Protein AF-A0A250G1X4-F1 (afdb_monomer_lite)

Foldseek 3Di:
DPPPADFDAADPPWDCPLCPDPVNVDIDTDHPQNNLQVVLVVLAPDDQCNDPPHSRGHWPLLVLLPDQDPDPVVNQVVNQVGSQVNCVVPVVQKDWPDKDKDKDWDWDQPPVPRDTDIWIKIWIKTWIAGPVPRDIDIHIDIDIGDPNDDD

pLDDT: mean 86.54, std 14.65, range [35.09, 98.56]

Secondary structure (DSSP, 8-state):
--------EEPSS---TGGGSTTT-S--EE-HHHHHHHHHHHHHHSBTT-SSS-TT-SBSGGGGGTS--S-HHHHHHHHHHHHHHHHHHH-TTEEEEEEEEEEEEEEEE-TTT--EEEEEEEEEEEEEEETTTTEEEEEEEEEEEP-----

Radius of gyration: 18.8 Å; chains: 1; bounding box: 50×42×58 Å

InterPro domains:
  IPR007048 IraD/Gp25-like [PF04965] (33-133)

Structure (mmCIF, N/CA/C/O backbone):
data_AF-A0A250G1X4-F1
#
_entry.id   AF-A0A250G1X4-F1
#
loop_
_atom_site.group_PDB
_atom_site.id
_atom_site.type_symbol
_atom_site.label_atom_id
_atom_site.label_alt_id
_atom_site.label_comp_id
_atom_site.label_asym_id
_atom_site.label_entity_id
_atom_site.label_seq_id
_atom_site.pdbx_PDB_ins_code
_atom_site.Cartn_x
_atom_site.Cartn_y
_atom_site.Cartn_z
_atom_site.occupancy
_atom_site.B_iso_or_equiv
_atom_site.auth_seq_id
_atom_site.auth_comp_id
_atom_site.auth_asym_id
_atom_site.auth_atom_id
_atom_site.pdbx_PDB_model_num
ATOM 1 N N . MET A 1 1 ? 0.184 24.335 12.706 1.00 35.09 1 MET A N 1
ATOM 2 C CA . MET A 1 1 ? -0.653 23.851 13.825 1.00 35.09 1 MET A CA 1
ATOM 3 C C . MET A 1 1 ? -0.838 22.362 13.621 1.00 35.09 1 MET A C 1
ATOM 5 O O . MET A 1 1 ? -1.521 21.983 12.681 1.00 35.09 1 MET A O 1
ATOM 9 N N . PHE A 1 2 ? -0.160 21.528 14.407 1.00 40.94 2 PHE A N 1
ATOM 10 C CA . PHE A 1 2 ? -0.37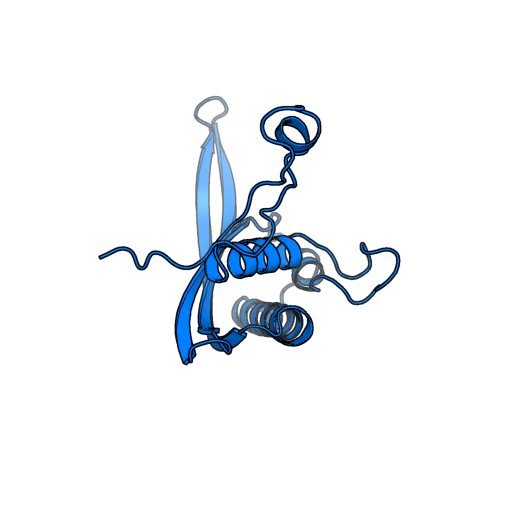3 20.084 14.351 1.00 40.94 2 PHE A CA 1
ATOM 11 C C . PHE A 1 2 ? -1.756 19.808 14.938 1.00 40.94 2 PHE A C 1
ATOM 13 O O . PHE A 1 2 ? -1.995 20.094 16.111 1.00 40.94 2 PHE A O 1
ATOM 20 N N . ASN A 1 3 ? -2.691 19.356 14.102 1.00 48.56 3 ASN A N 1
ATOM 21 C CA . ASN A 1 3 ? -3.973 18.862 14.584 1.00 48.56 3 ASN A CA 1
ATOM 22 C C . ASN A 1 3 ? -3.679 17.730 15.568 1.00 48.56 3 ASN A C 1
ATOM 24 O O . ASN A 1 3 ? -3.001 16.768 15.217 1.00 48.56 3 ASN A O 1
ATOM 28 N N . ASN A 1 4 ? -4.166 17.867 16.799 1.00 54.25 4 ASN A N 1
ATOM 29 C CA . ASN A 1 4 ? -4.105 16.812 17.801 1.00 54.25 4 ASN A CA 1
ATOM 30 C C . ASN A 1 4 ? -5.142 15.745 17.419 1.00 54.25 4 ASN A C 1
ATOM 32 O O . ASN A 1 4 ? -6.252 15.709 17.949 1.00 54.25 4 ASN A O 1
ATOM 36 N N . GLU A 1 5 ? -4.834 14.972 16.381 1.00 68.19 5 GLU A N 1
ATOM 37 C CA . GLU A 1 5 ? -5.695 13.908 15.885 1.00 68.19 5 GLU A CA 1
ATOM 38 C C . GLU A 1 5 ? -5.666 12.746 16.885 1.00 68.19 5 GLU A C 1
ATOM 40 O O . GLU A 1 5 ? -4.606 12.33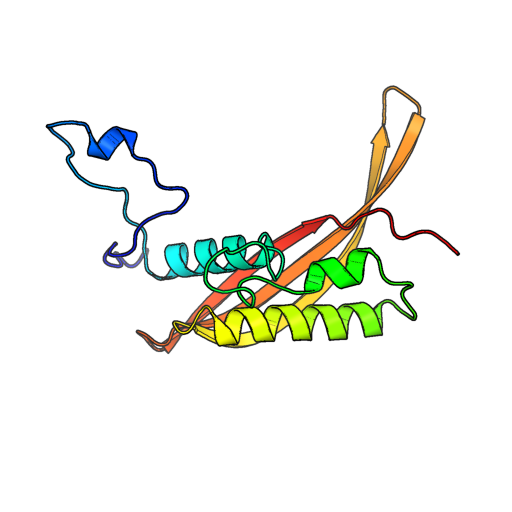7 17.364 1.00 68.19 5 GLU A O 1
ATOM 45 N N . ALA A 1 6 ? -6.842 12.244 17.265 1.00 79.69 6 ALA A N 1
ATOM 46 C CA . ALA A 1 6 ? -6.938 11.204 18.281 1.00 79.69 6 ALA A CA 1
ATOM 47 C C . ALA A 1 6 ? -6.273 9.909 17.785 1.00 79.69 6 ALA A C 1
ATOM 49 O O . ALA A 1 6 ? -6.749 9.280 16.839 1.00 79.69 6 ALA A O 1
ATOM 50 N N . LYS A 1 7 ? -5.201 9.485 18.461 1.00 87.88 7 LYS A N 1
ATOM 51 C CA . LYS A 1 7 ? -4.469 8.251 18.156 1.00 87.88 7 LYS A CA 1
ATOM 52 C C . LYS A 1 7 ? -5.276 7.027 18.595 1.00 87.88 7 LYS A C 1
ATOM 54 O O . LYS A 1 7 ? -5.316 6.692 19.777 1.00 87.88 7 LYS A O 1
ATOM 59 N N . LYS A 1 8 ? -5.964 6.384 17.649 1.00 90.69 8 LYS A N 1
ATOM 60 C CA . LYS A 1 8 ? -6.840 5.220 17.903 1.00 90.69 8 LYS A CA 1
ATOM 61 C C . LYS A 1 8 ? -6.317 3.924 17.279 1.00 90.69 8 LYS A C 1
ATOM 63 O O . LYS A 1 8 ? -6.616 2.839 17.791 1.00 90.69 8 LYS A O 1
ATOM 68 N N . ASN A 1 9 ? -5.524 4.031 16.217 1.00 94.06 9 ASN A N 1
ATOM 69 C CA . ASN A 1 9 ? -5.016 2.893 15.457 1.00 94.06 9 ASN A CA 1
ATOM 70 C C . ASN A 1 9 ? -3.759 2.321 16.103 1.00 94.06 9 ASN A C 1
ATOM 72 O O . ASN A 1 9 ? -3.058 3.035 16.813 1.00 94.06 9 ASN A O 1
ATOM 76 N N . TYR A 1 10 ? -3.497 1.033 15.899 1.00 93.88 10 TYR A N 1
ATOM 77 C CA . TYR A 1 10 ? -2.261 0.417 16.375 1.00 93.88 10 TYR A CA 1
ATOM 78 C C . TYR A 1 10 ? -1.116 0.725 15.421 1.00 93.88 10 TYR A C 1
ATOM 80 O O . TYR A 1 10 ? -1.286 0.648 14.206 1.00 93.88 10 TYR A O 1
ATOM 88 N N . GLN A 1 11 ? 0.033 1.051 15.997 1.00 93.75 11 GLN A N 1
ATOM 89 C CA . GLN A 1 11 ? 1.266 1.248 15.254 1.00 93.75 11 GLN A CA 1
ATOM 90 C C . GLN A 1 11 ? 1.899 -0.102 14.903 1.00 93.75 11 GLN A C 1
ATOM 92 O O . GLN A 1 11 ? 1.958 -0.990 15.757 1.00 93.75 11 GLN A O 1
ATOM 97 N N . ILE A 1 12 ? 2.390 -0.249 13.670 1.00 93.69 12 ILE A N 1
ATOM 98 C CA . ILE A 1 12 ? 3.188 -1.407 13.254 1.00 93.69 12 ILE A CA 1
ATOM 99 C C . ILE A 1 12 ? 4.651 -1.013 12.959 1.00 93.69 12 ILE A C 1
ATOM 101 O O . ILE A 1 12 ? 4.897 0.118 12.535 1.00 93.69 12 ILE A O 1
ATOM 105 N N . PRO A 1 13 ? 5.625 -1.919 13.191 1.00 91.00 13 PRO A N 1
ATOM 106 C CA . PRO A 1 13 ? 5.464 -3.227 13.835 1.00 91.00 13 PRO A CA 1
ATOM 107 C C . PRO A 1 13 ? 5.049 -3.095 15.308 1.00 91.00 13 PRO A C 1
ATOM 109 O O . PRO A 1 13 ? 5.429 -2.148 15.993 1.00 91.00 13 PRO A O 1
ATOM 112 N N . LEU A 1 14 ? 4.247 -4.046 15.797 1.00 91.12 14 LEU A N 1
ATOM 113 C CA . LEU A 1 14 ? 3.740 -4.009 17.169 1.00 91.12 14 LEU A CA 1
ATOM 114 C C . LEU A 1 14 ? 4.895 -4.129 18.171 1.00 91.12 14 LEU A C 1
ATOM 116 O O . LEU A 1 14 ? 5.574 -5.156 18.241 1.00 91.12 14 LEU A O 1
ATOM 120 N N . ASN A 1 15 ? 5.082 -3.098 18.993 1.00 89.25 15 ASN A N 1
ATOM 121 C CA . ASN A 1 15 ? 5.984 -3.154 20.134 1.00 89.25 15 ASN A CA 1
ATOM 122 C C . ASN A 1 15 ? 5.242 -3.718 21.352 1.00 89.25 15 ASN A C 1
ATOM 124 O O . ASN A 1 15 ? 4.475 -3.021 22.013 1.00 89.25 15 ASN A O 1
ATOM 128 N N . PHE A 1 16 ? 5.482 -4.991 21.662 1.00 89.56 16 PHE A N 1
ATOM 129 C CA . PHE A 1 16 ? 4.848 -5.650 22.807 1.00 89.56 16 PHE A CA 1
ATOM 130 C C . PHE A 1 16 ? 5.547 -5.385 24.147 1.00 89.56 16 PHE A C 1
ATOM 132 O O . PHE A 1 16 ? 5.004 -5.768 25.178 1.00 89.56 16 PHE A O 1
ATOM 139 N N . LYS A 1 17 ? 6.729 -4.745 24.179 1.00 86.62 17 LYS A N 1
ATOM 140 C CA . LYS A 1 17 ? 7.445 -4.517 25.450 1.00 86.62 17 LYS A CA 1
ATOM 141 C C . LYS A 1 17 ? 6.620 -3.679 26.448 1.00 86.62 17 LYS A C 1
ATOM 143 O O . LYS A 1 17 ? 6.471 -4.151 27.571 1.00 86.62 17 LYS A O 1
ATOM 148 N N . PRO A 1 18 ? 6.028 -2.529 26.057 1.00 85.00 18 PRO A N 1
ATOM 149 C CA . PRO A 1 18 ? 5.146 -1.733 26.923 1.00 85.00 18 PRO A CA 1
ATOM 150 C C . PRO A 1 18 ? 3.903 -2.485 27.399 1.00 85.00 18 PRO A C 1
ATOM 152 O O . PRO A 1 18 ? 3.413 -2.280 28.504 1.00 85.00 18 PRO A O 1
ATOM 155 N N . PHE A 1 19 ? 3.381 -3.378 26.556 1.00 84.50 19 PHE A N 1
ATOM 156 C CA . PHE A 1 19 ? 2.130 -4.082 26.822 1.00 84.50 19 PHE A CA 1
ATOM 157 C C . PHE A 1 19 ? 2.227 -5.031 28.023 1.00 84.50 19 PHE A C 1
ATOM 159 O O . PHE A 1 19 ? 1.245 -5.217 28.736 1.00 84.50 19 PHE A O 1
ATOM 166 N N . PHE A 1 20 ? 3.405 -5.614 28.255 1.00 85.69 20 PHE A N 1
ATOM 167 C CA . PHE A 1 20 ? 3.658 -6.488 29.401 1.00 85.69 20 PHE A CA 1
ATOM 168 C C . PHE A 1 20 ? 4.147 -5.736 30.651 1.00 85.69 20 PHE A C 1
ATOM 170 O O . PHE A 1 20 ? 4.390 -6.378 31.672 1.00 85.69 20 PHE A O 1
ATOM 177 N N . ASP A 1 21 ? 4.292 -4.406 30.598 1.00 84.62 21 ASP A N 1
ATOM 178 C CA . ASP A 1 21 ? 4.585 -3.585 31.775 1.00 84.62 21 ASP A CA 1
ATOM 179 C C . ASP A 1 21 ? 3.282 -3.272 32.529 1.00 84.62 21 ASP A C 1
ATOM 181 O O . ASP A 1 21 ? 2.329 -2.728 31.964 1.00 84.62 21 ASP A O 1
ATOM 185 N N . GLU A 1 22 ? 3.247 -3.589 33.825 1.00 73.12 22 GLU A N 1
ATOM 186 C CA . GLU A 1 22 ? 2.099 -3.356 34.711 1.00 73.12 22 GLU A CA 1
ATOM 187 C C . GLU A 1 22 ? 1.693 -1.873 34.813 1.00 73.12 22 GLU A C 1
ATOM 189 O O . GLU A 1 22 ? 0.570 -1.574 35.223 1.00 73.12 22 GLU A O 1
ATOM 194 N N . LYS A 1 23 ? 2.584 -0.934 34.457 1.00 70.44 23 LYS A N 1
ATOM 195 C CA . LYS A 1 23 ? 2.333 0.514 34.537 1.00 70.44 23 LYS A CA 1
ATOM 196 C C . LYS A 1 23 ? 1.797 1.130 33.247 1.00 70.44 23 LYS A C 1
ATOM 198 O O . LYS A 1 23 ? 1.007 2.067 33.331 1.00 70.44 23 LYS A O 1
ATOM 203 N N . GLU A 1 24 ? 2.235 0.654 32.080 1.00 71.62 24 GLU A N 1
ATOM 204 C CA . GLU A 1 24 ? 1.829 1.207 30.775 1.00 71.62 24 GLU A CA 1
ATOM 205 C C . GLU A 1 24 ? 0.661 0.434 30.155 1.00 71.62 24 GLU A C 1
ATOM 207 O O . GLU A 1 24 ? -0.249 1.057 29.598 1.00 71.62 24 GLU A O 1
ATOM 212 N N . GLY A 1 25 ? 0.665 -0.902 30.268 1.00 72.31 25 GLY A N 1
ATOM 213 C CA . GLY A 1 25 ? -0.456 -1.800 29.966 1.00 72.31 25 GLY A CA 1
ATOM 214 C C . GLY A 1 25 ? -1.145 -1.612 28.608 1.00 72.31 25 GLY A C 1
ATOM 215 O O . GLY A 1 25 ? -2.298 -2.015 28.446 1.00 72.31 25 GLY A O 1
ATOM 216 N N . SER A 1 26 ? -0.505 -0.961 27.633 1.00 82.62 26 SER A N 1
ATOM 217 C CA . SER A 1 26 ? -1.138 -0.580 26.370 1.00 82.62 26 SER A CA 1
ATOM 218 C C . SER A 1 26 ? -0.164 -0.640 25.199 1.00 82.62 26 SER A C 1
ATOM 220 O O . SER A 1 26 ? 1.039 -0.444 25.343 1.00 82.62 26 SER A O 1
ATOM 222 N N . LEU A 1 27 ? -0.699 -0.969 24.022 1.00 89.56 27 LEU A N 1
ATOM 223 C CA . LEU A 1 27 ? 0.059 -0.953 22.774 1.00 89.56 27 LEU A CA 1
ATOM 224 C C . LEU A 1 27 ? 0.155 0.473 22.238 1.00 89.56 27 LEU A C 1
ATOM 226 O O . LEU A 1 27 ? -0.807 1.242 22.332 1.00 89.56 27 LEU A O 1
ATOM 230 N N . GLU A 1 28 ? 1.284 0.773 21.602 1.00 91.00 28 GLU A N 1
ATOM 231 C CA . GLU A 1 28 ? 1.512 2.047 20.930 1.00 91.00 28 GLU A CA 1
ATOM 232 C C . GLU A 1 28 ? 0.409 2.341 19.903 1.00 91.00 28 GLU A C 1
ATOM 234 O O . GLU A 1 28 ? -0.034 1.478 19.130 1.00 91.00 28 GLU A O 1
ATOM 239 N N . LYS A 1 29 ? -0.055 3.591 19.930 1.00 92.69 29 LYS A N 1
ATOM 240 C CA . LYS A 1 29 ? -1.114 4.093 19.062 1.00 92.69 29 LYS A CA 1
ATOM 241 C C . LYS A 1 29 ? -0.576 5.143 18.106 1.00 92.69 29 LYS A C 1
ATOM 243 O O . LYS A 1 29 ? 0.218 5.998 18.496 1.00 92.69 29 LYS A O 1
ATOM 248 N N . CYS A 1 30 ? -1.103 5.138 16.892 1.00 94.62 30 CYS A N 1
ATOM 249 C CA . CYS A 1 30 ? -0.824 6.126 15.863 1.00 94.62 30 CYS A CA 1
ATOM 250 C C . CYS A 1 30 ? -2.119 6.787 15.362 1.00 94.62 30 CYS A C 1
ATOM 252 O O . CYS A 1 30 ? -3.248 6.367 15.665 1.00 94.62 30 CYS A O 1
ATOM 254 N N . SER A 1 31 ? -1.945 7.898 14.656 1.00 95.75 31 SER A N 1
ATOM 255 C CA . SER A 1 31 ? -3.011 8.582 13.928 1.00 95.75 31 SER A CA 1
ATOM 256 C C . SER A 1 31 ? -3.579 7.693 12.816 1.00 95.75 31 SER A C 1
ATOM 258 O O . SER A 1 31 ? -3.059 6.622 12.501 1.00 95.75 31 SER A O 1
ATOM 260 N N . GLU A 1 32 ? -4.702 8.103 12.232 1.00 96.25 32 GLU A N 1
ATOM 261 C CA . GLU A 1 32 ? -5.260 7.404 11.071 1.00 96.25 32 GLU A CA 1
ATOM 262 C C . GLU A 1 32 ? -4.312 7.455 9.878 1.00 96.25 32 GLU A C 1
ATOM 264 O O . GLU A 1 32 ? -4.069 6.421 9.264 1.00 96.25 32 GLU A O 1
ATOM 269 N N . ILE A 1 33 ? -3.710 8.618 9.624 1.00 96.62 33 ILE A N 1
ATOM 270 C CA . ILE A 1 33 ? -2.797 8.791 8.499 1.00 96.62 33 ILE A CA 1
ATOM 271 C C . ILE A 1 33 ? -1.533 7.932 8.632 1.00 96.62 33 ILE A C 1
ATOM 273 O O . ILE A 1 33 ? -1.157 7.267 7.674 1.00 96.62 33 ILE A O 1
ATOM 277 N N . GLU A 1 34 ? -0.932 7.866 9.824 1.00 97.00 34 GLU A N 1
ATOM 278 C CA . GLU A 1 34 ? 0.226 7.000 10.095 1.00 97.00 34 GLU A CA 1
ATOM 279 C C . GLU A 1 34 ? -0.139 5.515 9.949 1.00 97.00 34 GLU A C 1
ATOM 281 O O . GLU A 1 34 ? 0.648 4.725 9.442 1.00 97.00 34 GLU A O 1
ATOM 286 N N . SER A 1 35 ? -1.343 5.119 10.371 1.00 97.69 35 SER A N 1
ATOM 287 C CA . SER A 1 35 ? -1.806 3.735 10.229 1.00 97.69 35 SER A CA 1
ATOM 288 C C . SER A 1 35 ? -2.081 3.339 8.779 1.00 97.69 35 SER A C 1
ATOM 290 O O . SER A 1 35 ? -1.897 2.175 8.430 1.00 97.69 35 SER A O 1
ATOM 292 N N . VAL A 1 36 ? -2.562 4.271 7.953 1.00 98.12 36 VAL A N 1
ATOM 293 C CA . VAL A 1 36 ? -2.723 4.061 6.508 1.00 98.12 36 VAL A CA 1
ATOM 294 C C . VAL A 1 36 ? -1.355 3.954 5.842 1.00 98.12 36 VAL A C 1
ATOM 296 O O . VAL A 1 36 ? -1.123 3.001 5.109 1.00 98.12 36 VAL A O 1
ATOM 299 N N . ASP A 1 37 ? -0.438 4.875 6.151 1.00 98.12 37 ASP A N 1
ATOM 300 C CA . ASP A 1 37 ? 0.924 4.885 5.606 1.00 98.12 37 ASP A CA 1
ATOM 301 C C . ASP A 1 37 ? 1.652 3.557 5.864 1.00 98.12 37 ASP A C 1
ATOM 303 O O . ASP A 1 37 ? 2.153 2.912 4.946 1.00 98.12 37 ASP A O 1
ATOM 307 N N . GLN A 1 38 ? 1.600 3.083 7.110 1.00 97.75 38 GLN A N 1
ATOM 308 C CA . GLN A 1 38 ? 2.180 1.803 7.508 1.00 97.75 38 GLN A CA 1
ATOM 309 C C . GLN A 1 38 ? 1.524 0.598 6.819 1.00 97.75 38 GLN A C 1
ATOM 311 O O . GLN A 1 38 ? 2.193 -0.391 6.528 1.00 97.75 38 GLN A O 1
ATOM 316 N N . HIS A 1 39 ? 0.212 0.641 6.579 1.00 97.94 39 HIS A N 1
ATOM 317 C CA . HIS A 1 39 ? -0.479 -0.457 5.909 1.00 97.94 39 HIS A CA 1
ATOM 318 C C . HIS A 1 39 ? -0.169 -0.503 4.408 1.00 97.94 39 HIS A C 1
ATOM 320 O O . HIS A 1 39 ? 0.006 -1.592 3.867 1.00 97.94 39 HIS A O 1
ATOM 326 N N . ILE A 1 40 ? -0.037 0.651 3.745 1.00 98.12 40 ILE A N 1
ATOM 327 C CA . ILE A 1 40 ? 0.422 0.709 2.353 1.00 98.12 40 ILE A CA 1
ATOM 328 C C . ILE A 1 40 ? 1.860 0.183 2.246 1.00 98.12 40 ILE A C 1
ATOM 330 O O . ILE A 1 40 ? 2.128 -0.621 1.356 1.00 98.12 40 ILE A O 1
ATOM 334 N N . ASP A 1 41 ? 2.754 0.558 3.167 1.00 96.75 41 ASP A N 1
ATOM 335 C CA . ASP A 1 41 ? 4.119 0.012 3.223 1.00 96.75 41 ASP A CA 1
ATOM 336 C C . ASP A 1 41 ? 4.103 -1.520 3.364 1.00 96.75 41 ASP A C 1
ATOM 338 O O . ASP A 1 41 ? 4.716 -2.232 2.568 1.00 96.75 41 ASP A O 1
ATOM 342 N N . LEU A 1 42 ? 3.297 -2.043 4.300 1.00 96.88 42 LEU A N 1
ATOM 343 C CA . LEU A 1 42 ? 3.105 -3.483 4.477 1.00 96.88 42 LEU A CA 1
ATOM 344 C C . LEU A 1 42 ? 2.583 -4.162 3.201 1.00 96.88 42 LEU A C 1
ATOM 346 O O . LEU A 1 42 ? 3.058 -5.239 2.848 1.00 96.88 42 LEU A O 1
ATOM 350 N N . LEU A 1 43 ? 1.608 -3.560 2.514 1.00 96.81 43 LEU A N 1
ATOM 351 C CA . LEU A 1 43 ? 1.082 -4.080 1.250 1.00 96.81 43 LEU A CA 1
ATOM 352 C C . LEU A 1 43 ? 2.164 -4.141 0.177 1.00 96.81 43 LEU A C 1
ATOM 354 O O . LEU A 1 43 ? 2.266 -5.160 -0.498 1.00 96.81 43 LEU A O 1
ATOM 358 N N . ILE A 1 44 ? 2.971 -3.085 0.038 1.00 95.62 44 ILE A N 1
ATOM 359 C CA . ILE A 1 44 ? 4.053 -3.003 -0.948 1.00 95.62 44 ILE A CA 1
ATOM 360 C C . ILE A 1 44 ? 5.067 -4.134 -0.742 1.00 95.62 44 ILE A C 1
ATOM 362 O O . ILE A 1 44 ? 5.459 -4.785 -1.711 1.00 95.62 44 ILE A O 1
ATOM 366 N N . ILE A 1 45 ? 5.468 -4.396 0.505 1.00 93.44 45 ILE A N 1
ATOM 367 C CA . ILE A 1 45 ? 6.478 -5.419 0.822 1.00 93.44 45 ILE A CA 1
ATOM 368 C C . ILE A 1 45 ? 5.926 -6.849 0.880 1.00 93.44 45 ILE A C 1
ATOM 370 O O . ILE A 1 45 ? 6.710 -7.778 1.045 1.00 93.44 45 ILE A O 1
ATOM 374 N N . THR A 1 46 ? 4.607 -7.036 0.770 1.00 94.81 46 THR A N 1
ATOM 375 C CA . THR A 1 46 ? 3.981 -8.364 0.817 1.00 94.81 46 THR A CA 1
ATOM 376 C C . THR A 1 46 ? 3.730 -8.883 -0.595 1.00 94.81 46 THR A C 1
ATOM 378 O O . THR A 1 46 ? 2.988 -8.278 -1.375 1.00 94.81 46 THR A O 1
ATOM 381 N N . TYR A 1 47 ? 4.298 -10.040 -0.921 1.00 92.94 47 TYR A N 1
ATOM 382 C CA . TYR A 1 47 ? 4.043 -10.717 -2.189 1.00 92.94 47 TYR A CA 1
ATOM 383 C C . TYR A 1 47 ? 2.678 -11.420 -2.180 1.00 92.94 47 TYR A C 1
ATOM 385 O O . TYR A 1 47 ? 2.281 -12.057 -1.197 1.00 92.94 47 TYR A O 1
ATOM 393 N N . GLN A 1 48 ? 1.948 -11.326 -3.296 1.00 92.38 48 GLN A N 1
ATOM 394 C CA . GLN A 1 48 ? 0.648 -11.979 -3.434 1.00 92.38 48 GLN A CA 1
ATOM 395 C C . GLN A 1 48 ? 0.774 -13.501 -3.247 1.00 92.38 48 GLN A C 1
ATOM 397 O O . GLN A 1 48 ? 1.400 -14.200 -4.037 1.00 92.38 48 GLN A O 1
ATOM 402 N N . GLY A 1 49 ? 0.150 -14.030 -2.192 1.00 92.12 49 GLY A N 1
ATOM 403 C CA . GLY A 1 49 ? 0.193 -15.453 -1.834 1.00 92.12 49 GLY A CA 1
ATOM 404 C C . GLY A 1 49 ? 0.982 -15.769 -0.559 1.00 92.12 49 GLY A C 1
ATOM 405 O O . GLY A 1 49 ? 0.833 -16.877 -0.022 1.00 92.12 49 GLY A O 1
ATOM 406 N N . GLU A 1 50 ? 1.745 -14.808 -0.025 1.00 93.88 50 GLU A N 1
ATOM 407 C CA . GLU A 1 50 ? 2.464 -14.942 1.253 1.00 93.88 50 GLU A CA 1
ATOM 408 C C . GLU A 1 50 ? 1.509 -15.074 2.435 1.00 93.88 50 GLU A C 1
ATOM 410 O O . GLU A 1 50 ? 1.702 -15.905 3.328 1.00 93.88 50 GLU A O 1
ATOM 415 N N . HIS A 1 51 ? 0.430 -14.297 2.426 1.00 94.88 51 HIS A N 1
ATOM 416 C CA . HIS A 1 51 ? -0.548 -14.343 3.494 1.00 94.88 51 HIS A CA 1
ATOM 417 C C . HIS A 1 51 ? -1.279 -15.702 3.485 1.00 94.88 51 HIS A C 1
ATOM 419 O O . HIS A 1 51 ? -1.774 -16.197 2.470 1.00 94.88 51 HIS A O 1
ATOM 425 N N . ILE A 1 52 ? -1.314 -16.374 4.642 1.00 95.56 52 ILE A N 1
ATOM 426 C CA . ILE A 1 52 ? -1.774 -17.771 4.735 1.00 95.56 52 ILE A CA 1
ATOM 427 C C . ILE A 1 52 ? -3.284 -17.887 4.490 1.00 95.56 52 ILE A C 1
ATOM 429 O O . ILE A 1 52 ? -3.706 -18.798 3.781 1.00 95.56 52 ILE A O 1
ATOM 433 N N . PHE A 1 53 ? -4.079 -16.968 5.050 1.00 96.56 53 PHE A N 1
ATOM 434 C CA . PHE A 1 53 ? -5.545 -17.024 4.965 1.00 96.56 53 PHE A CA 1
ATOM 435 C C . PHE A 1 53 ? -6.131 -16.334 3.725 1.00 96.56 53 PHE A C 1
ATOM 437 O O . PHE A 1 53 ? -7.025 -16.895 3.102 1.00 96.56 53 PHE A O 1
ATOM 444 N N . ASP A 1 54 ? -5.631 -15.155 3.346 1.00 96.69 54 ASP A N 1
ATOM 445 C CA . ASP A 1 54 ? -5.961 -14.497 2.081 1.00 96.69 54 ASP A CA 1
ATOM 446 C C . ASP A 1 54 ? -4.790 -14.581 1.097 1.00 96.69 54 ASP A C 1
ATOM 448 O O . ASP A 1 54 ? -3.823 -13.837 1.203 1.00 96.69 54 ASP A O 1
ATOM 452 N N . LYS A 1 55 ? -4.887 -15.472 0.110 1.00 94.94 55 LYS A N 1
ATOM 453 C CA . LYS A 1 55 ? -3.850 -15.633 -0.918 1.00 94.94 55 LYS A CA 1
ATOM 454 C C . LYS A 1 55 ? -3.776 -14.485 -1.922 1.00 94.94 55 LYS A C 1
ATOM 456 O O . LYS A 1 55 ? -2.818 -14.431 -2.681 1.00 94.94 55 LYS A O 1
ATOM 461 N N . ASN A 1 56 ? -4.750 -13.582 -1.925 1.00 94.94 56 ASN A N 1
ATOM 462 C CA . ASN A 1 56 ? -4.735 -12.408 -2.788 1.00 94.94 56 ASN A CA 1
ATOM 463 C C . ASN A 1 56 ? -4.115 -11.183 -2.103 1.00 94.94 56 ASN A C 1
ATOM 465 O O . ASN A 1 56 ? -3.841 -10.203 -2.789 1.00 94.94 56 ASN A O 1
ATOM 469 N N . TYR A 1 57 ? -3.886 -11.230 -0.784 1.00 96.62 57 TYR A N 1
ATOM 470 C CA . TYR A 1 57 ? -3.299 -10.111 -0.052 1.00 96.62 57 TYR A CA 1
ATOM 471 C C . TYR A 1 57 ? -1.844 -9.880 -0.461 1.00 96.62 57 TYR A C 1
ATOM 473 O O . TYR A 1 57 ? -1.077 -10.835 -0.607 1.00 96.62 57 TYR A O 1
ATOM 481 N N . GLY A 1 58 ? -1.481 -8.603 -0.590 1.00 95.44 58 GLY A N 1
ATOM 482 C CA . GLY A 1 58 ? -0.190 -8.144 -1.091 1.00 95.44 58 GLY A CA 1
ATOM 483 C C . GLY A 1 58 ? -0.316 -7.529 -2.480 1.00 95.44 58 GLY A C 1
ATOM 484 O O . GLY A 1 58 ? -1.382 -7.053 -2.876 1.00 95.44 58 GLY A O 1
ATOM 485 N N . THR A 1 59 ? 0.788 -7.526 -3.217 1.00 94.50 59 THR A N 1
ATOM 486 C CA . THR A 1 59 ? 0.865 -6.943 -4.557 1.00 94.50 59 THR A CA 1
ATOM 487 C C . THR A 1 59 ? 1.635 -7.838 -5.526 1.00 94.50 59 THR A C 1
ATOM 489 O O . THR A 1 59 ? 2.565 -8.552 -5.146 1.00 94.50 59 THR A O 1
ATOM 492 N N . ALA A 1 60 ? 1.252 -7.777 -6.802 1.00 91.94 60 ALA A N 1
ATOM 493 C CA . ALA A 1 60 ? 1.891 -8.503 -7.896 1.00 91.94 60 ALA A CA 1
ATOM 494 C C . ALA A 1 60 ? 3.045 -7.720 -8.555 1.00 91.94 60 ALA A C 1
ATOM 496 O O . ALA A 1 60 ? 3.607 -8.187 -9.541 1.00 91.94 60 ALA A O 1
ATOM 497 N N . ILE A 1 61 ? 3.433 -6.542 -8.037 1.00 92.00 61 ILE A N 1
ATOM 498 C CA . ILE A 1 61 ? 4.558 -5.763 -8.606 1.00 92.00 61 ILE A CA 1
ATOM 499 C C . ILE A 1 61 ? 5.870 -6.557 -8.650 1.00 92.00 61 ILE A C 1
ATOM 501 O O . ILE A 1 61 ? 6.706 -6.297 -9.505 1.00 92.00 61 ILE A O 1
ATOM 505 N N . TRP A 1 62 ? 6.040 -7.536 -7.762 1.00 86.81 62 TRP A N 1
ATOM 506 C CA . TRP A 1 62 ? 7.230 -8.381 -7.696 1.00 86.81 62 TRP A CA 1
ATOM 507 C C . TRP A 1 62 ? 7.337 -9.370 -8.865 1.00 86.81 62 TRP A C 1
ATOM 509 O O . TRP A 1 62 ? 8.442 -9.784 -9.197 1.00 86.81 62 TRP A O 1
ATOM 519 N N . GLU A 1 63 ? 6.229 -9.699 -9.540 1.00 86.19 63 GLU A N 1
ATOM 520 C CA . GLU A 1 63 ? 6.267 -10.469 -10.795 1.00 86.19 63 GLU A CA 1
ATOM 521 C C . GLU A 1 63 ? 7.011 -9.694 -11.889 1.00 86.19 63 GLU A C 1
ATOM 523 O O . GLU A 1 63 ? 7.770 -10.260 -12.674 1.00 86.19 63 GLU A O 1
ATOM 528 N N . LEU A 1 64 ? 6.868 -8.364 -11.886 1.00 85.00 64 LEU A N 1
ATOM 529 C CA . LEU A 1 64 ? 7.483 -7.479 -12.873 1.00 85.00 64 LEU A CA 1
ATOM 530 C C . LEU A 1 64 ? 9.008 -7.383 -12.735 1.00 85.00 64 LEU A C 1
ATOM 532 O O . LEU A 1 64 ? 9.663 -6.882 -13.647 1.00 85.00 64 LEU A O 1
ATOM 536 N N . ASP A 1 65 ? 9.576 -7.820 -11.607 1.00 72.06 65 ASP A N 1
ATOM 537 C CA . ASP A 1 65 ? 11.026 -7.822 -11.375 1.00 72.06 65 ASP A CA 1
ATOM 538 C C . ASP A 1 65 ? 11.721 -9.000 -12.092 1.00 72.06 65 ASP A C 1
ATOM 540 O O . ASP A 1 65 ? 12.925 -8.961 -12.346 1.00 72.06 65 ASP A O 1
ATOM 544 N N . PHE A 1 66 ? 10.958 -10.030 -12.483 1.00 65.19 66 PHE A N 1
ATOM 545 C CA . PHE A 1 66 ? 11.465 -11.232 -13.159 1.00 65.19 66 PHE A CA 1
ATOM 546 C C . PHE A 1 66 ? 11.029 -11.353 -14.626 1.00 65.19 66 PHE A C 1
ATOM 548 O O . PHE A 1 66 ? 11.549 -12.203 -15.356 1.00 65.19 66 PHE A O 1
ATOM 555 N N . GLU A 1 67 ? 10.094 -10.520 -15.084 1.00 66.81 67 GLU A N 1
ATOM 556 C CA . GLU A 1 67 ? 9.631 -10.539 -16.470 1.00 66.81 67 GLU A CA 1
ATOM 557 C C . GLU A 1 67 ? 10.630 -9.892 -17.444 1.00 66.81 67 GLU A C 1
ATOM 559 O O . GLU A 1 67 ? 11.322 -8.917 -17.145 1.00 66.81 67 GLU A O 1
ATOM 564 N N . HIS A 1 68 ? 10.686 -10.418 -18.675 1.00 65.19 68 HIS A N 1
ATOM 565 C CA . HIS A 1 68 ? 11.433 -9.780 -19.761 1.00 65.19 68 HIS A CA 1
ATOM 566 C C . HIS A 1 68 ? 10.697 -8.508 -20.195 1.00 65.19 68 HIS A C 1
ATOM 568 O O . HIS A 1 68 ? 9.713 -8.553 -20.936 1.00 65.19 68 HIS A O 1
ATOM 574 N N . ILE A 1 69 ? 11.161 -7.367 -19.688 1.00 65.50 69 ILE A N 1
ATOM 575 C CA . ILE A 1 69 ? 10.526 -6.067 -19.907 1.00 65.50 69 ILE A CA 1
ATOM 576 C C . ILE A 1 69 ? 10.568 -5.696 -21.393 1.00 65.50 69 ILE A C 1
ATOM 578 O O . ILE A 1 69 ? 11.638 -5.562 -21.988 1.00 65.50 69 ILE A O 1
ATOM 582 N N . ARG A 1 70 ? 9.388 -5.464 -21.981 1.00 66.25 70 ARG A N 1
ATOM 583 C CA . ARG A 1 70 ? 9.248 -5.004 -23.373 1.00 66.25 70 ARG A CA 1
ATOM 584 C C . ARG A 1 70 ? 9.631 -3.528 -23.535 1.00 66.25 70 ARG A C 1
ATOM 586 O O . ARG A 1 70 ? 10.298 -3.186 -24.507 1.00 66.25 70 ARG A O 1
ATOM 593 N N . SER A 1 71 ? 9.222 -2.673 -22.591 1.00 82.94 71 SER A N 1
ATOM 594 C CA . SER A 1 71 ? 9.668 -1.277 -22.443 1.00 82.94 71 SER A CA 1
ATOM 595 C C . SER A 1 71 ? 9.428 -0.764 -21.013 1.00 82.94 71 SER A C 1
ATOM 597 O O . SER A 1 71 ? 8.642 -1.348 -20.264 1.00 82.94 71 SER A O 1
ATOM 599 N N . VAL A 1 72 ? 10.099 0.329 -20.629 1.00 82.38 72 VAL A N 1
ATOM 600 C CA . VAL A 1 72 ? 9.968 0.940 -19.289 1.00 82.38 72 VAL A CA 1
ATOM 601 C C . VAL A 1 72 ? 8.564 1.501 -19.065 1.00 82.38 72 VAL A C 1
ATOM 603 O O . VAL A 1 72 ? 8.053 1.451 -17.953 1.00 82.38 72 VAL A O 1
ATOM 606 N N . GLU A 1 73 ? 7.922 2.007 -20.113 1.00 88.00 73 GLU A N 1
ATOM 607 C CA . GLU A 1 73 ? 6.578 2.582 -20.057 1.00 88.00 73 GLU A CA 1
ATOM 608 C C . GLU A 1 73 ? 5.537 1.511 -19.728 1.00 88.00 73 GLU A C 1
ATOM 610 O O . GLU A 1 73 ? 4.751 1.703 -18.806 1.00 88.00 73 GLU A O 1
ATOM 615 N N . VAL A 1 74 ? 5.593 0.355 -20.402 1.00 88.31 74 VAL A N 1
ATOM 616 C CA . VAL A 1 74 ? 4.704 -0.784 -20.109 1.00 88.31 74 VAL A CA 1
ATOM 617 C C . VAL A 1 74 ? 4.913 -1.269 -18.677 1.00 88.31 74 VAL A C 1
ATOM 619 O O . VAL A 1 74 ? 3.951 -1.477 -17.945 1.00 88.31 74 VAL A O 1
ATOM 622 N N . TRP A 1 75 ? 6.172 -1.369 -18.240 1.00 88.62 75 TRP A N 1
ATOM 623 C CA . TRP A 1 75 ? 6.485 -1.740 -16.862 1.00 88.62 75 TRP A CA 1
ATOM 624 C C . TRP A 1 75 ? 5.900 -0.741 -15.854 1.00 88.62 75 TRP A C 1
ATOM 626 O O . TRP A 1 75 ? 5.304 -1.151 -14.862 1.00 88.62 75 TRP A O 1
ATOM 636 N N . LYS A 1 76 ? 6.020 0.571 -16.113 1.00 91.56 76 LYS A N 1
ATOM 637 C CA . LYS A 1 76 ? 5.445 1.619 -15.255 1.00 91.56 76 LYS A CA 1
ATOM 638 C C . LYS A 1 76 ? 3.915 1.534 -15.207 1.00 91.56 76 LYS A C 1
ATOM 640 O O . LYS A 1 76 ? 3.337 1.717 -14.133 1.00 91.56 76 LYS A O 1
ATOM 645 N N . GLU A 1 77 ? 3.264 1.269 -16.337 1.00 93.25 77 GLU A N 1
ATOM 646 C CA . GLU A 1 77 ? 1.809 1.096 -16.421 1.00 93.25 77 GLU A CA 1
ATOM 647 C C . GLU A 1 77 ? 1.336 -0.114 -15.606 1.00 93.25 77 GLU A C 1
ATOM 649 O O . GLU A 1 77 ? 0.444 0.027 -14.763 1.00 93.25 77 GLU A O 1
ATOM 654 N N . ASP A 1 78 ? 1.963 -1.277 -15.794 1.00 93.19 78 ASP A N 1
ATOM 655 C CA . ASP A 1 78 ? 1.617 -2.500 -15.065 1.00 93.19 78 ASP A CA 1
ATOM 656 C C . ASP A 1 78 ? 1.905 -2.363 -13.568 1.00 93.19 78 ASP A C 1
ATOM 658 O O . ASP A 1 78 ? 1.057 -2.710 -12.743 1.00 93.19 78 ASP A O 1
ATOM 662 N N . PHE A 1 79 ? 3.042 -1.766 -13.198 1.00 94.00 79 PHE A N 1
ATOM 663 C CA . PHE A 1 79 ? 3.381 -1.489 -11.804 1.00 94.00 79 PHE A CA 1
ATOM 664 C C . PHE A 1 79 ? 2.309 -0.621 -11.140 1.00 94.00 79 PHE A C 1
ATOM 666 O O . PHE A 1 79 ? 1.780 -0.963 -10.077 1.00 94.00 79 PHE A O 1
ATOM 673 N N . SER A 1 80 ? 1.960 0.495 -11.788 1.00 96.06 80 SER A N 1
ATOM 674 C CA . SER A 1 80 ? 0.966 1.441 -11.275 1.00 96.06 80 SER A CA 1
ATOM 675 C C . SER A 1 80 ? -0.397 0.774 -11.134 1.00 96.06 80 SER A C 1
ATOM 677 O O . SER A 1 80 ? -1.074 0.945 -10.120 1.00 96.06 80 SER A O 1
ATOM 679 N N . LYS A 1 81 ? -0.790 -0.048 -12.110 1.00 96.44 81 LYS A N 1
ATOM 680 C CA . LYS A 1 81 ? -2.036 -0.817 -12.083 1.00 96.44 81 LYS A CA 1
ATOM 681 C C . LYS A 1 81 ? -2.060 -1.840 -10.948 1.00 96.44 81 LYS A C 1
ATOM 683 O O . LYS A 1 81 ? -3.052 -1.914 -10.229 1.00 96.44 81 LYS A O 1
ATOM 688 N N . TYR A 1 82 ? -1.007 -2.634 -10.774 1.00 95.88 82 TYR A N 1
ATOM 689 C CA . TYR A 1 82 ? -0.961 -3.657 -9.728 1.00 95.88 82 TYR A CA 1
ATOM 690 C C . TYR A 1 82 ? -1.008 -3.041 -8.334 1.00 95.88 82 TYR A C 1
ATOM 692 O O . TYR A 1 82 ? -1.838 -3.449 -7.520 1.00 95.88 82 TYR A O 1
ATOM 700 N N . LEU A 1 83 ? -0.193 -2.014 -8.078 1.00 97.12 83 LEU A N 1
ATOM 701 C CA . LEU A 1 83 ? -0.151 -1.395 -6.759 1.00 97.12 83 LEU A CA 1
ATOM 702 C C . LEU A 1 83 ? -1.428 -0.599 -6.448 1.00 97.12 83 LEU A C 1
ATOM 704 O O . LEU A 1 83 ? -1.976 -0.734 -5.355 1.00 97.12 83 LEU A O 1
ATOM 708 N N . SER A 1 84 ? -1.955 0.179 -7.400 1.00 97.62 84 SER A N 1
ATOM 709 C CA . SER A 1 84 ? -3.207 0.924 -7.184 1.00 97.62 84 SER A CA 1
ATOM 710 C C . SER A 1 84 ? -4.407 0.004 -6.941 1.00 97.62 84 SER A C 1
ATOM 712 O O . SER A 1 84 ? -5.235 0.306 -6.077 1.00 97.62 84 SER A O 1
ATOM 714 N N . ASN A 1 85 ? -4.482 -1.143 -7.628 1.00 97.06 85 ASN A N 1
ATOM 715 C CA . ASN A 1 85 ? -5.518 -2.148 -7.388 1.00 97.06 85 ASN A CA 1
ATOM 716 C C . ASN A 1 85 ? -5.390 -2.773 -5.994 1.00 97.06 85 ASN A C 1
ATOM 718 O O . ASN A 1 85 ? -6.389 -2.855 -5.281 1.00 97.06 85 ASN A O 1
ATOM 722 N N . ALA A 1 86 ? -4.177 -3.162 -5.585 1.00 97.62 86 ALA A N 1
ATOM 723 C CA . ALA A 1 86 ? -3.930 -3.732 -4.262 1.00 97.62 86 ALA A CA 1
ATOM 724 C C . ALA A 1 86 ? -4.321 -2.753 -3.144 1.00 97.62 86 ALA A C 1
ATOM 726 O O . ALA A 1 86 ? -5.078 -3.113 -2.243 1.00 97.62 86 ALA A O 1
ATOM 727 N N . ILE A 1 87 ? -3.891 -1.490 -3.238 1.00 98.25 87 ILE A N 1
ATOM 728 C CA . ILE A 1 87 ? -4.254 -0.448 -2.266 1.00 98.25 87 ILE A CA 1
ATOM 729 C C . ILE A 1 87 ? -5.770 -0.223 -2.261 1.00 98.25 87 ILE A C 1
ATOM 731 O O . ILE A 1 87 ? -6.378 -0.199 -1.196 1.00 98.25 87 ILE A O 1
ATOM 735 N N . SER A 1 88 ? -6.408 -0.114 -3.430 1.00 97.69 88 SER A N 1
ATOM 736 C CA . SER A 1 88 ? -7.861 0.105 -3.514 1.00 97.69 88 SER A CA 1
ATOM 737 C C . SER A 1 88 ? -8.673 -1.050 -2.921 1.00 97.69 88 SER A C 1
ATOM 739 O O . SER A 1 88 ? -9.762 -0.830 -2.388 1.00 97.69 88 SER A O 1
ATOM 741 N N . GLN A 1 89 ? -8.159 -2.277 -3.018 1.00 97.81 89 GLN A N 1
ATOM 742 C CA . GLN A 1 89 ? -8.798 -3.474 -2.481 1.00 97.81 89 GLN A CA 1
ATOM 743 C C . GLN A 1 89 ? -8.602 -3.610 -0.968 1.00 97.81 89 GLN A C 1
ATOM 745 O O . GLN A 1 89 ? -9.550 -3.954 -0.260 1.00 97.81 89 GLN A O 1
ATOM 750 N N . TYR A 1 90 ? -7.387 -3.364 -0.478 1.00 98.31 90 TYR A N 1
ATOM 751 C CA . TYR A 1 90 ? -7.005 -3.709 0.889 1.00 98.31 90 TYR A CA 1
ATOM 752 C C . TYR A 1 90 ? -6.994 -2.527 1.853 1.00 98.31 90 TYR A C 1
ATOM 754 O O . TYR A 1 90 ? -7.211 -2.735 3.044 1.00 98.31 90 TYR A O 1
ATOM 762 N N . GLU A 1 91 ? -6.821 -1.294 1.373 1.00 98.00 91 GLU A N 1
ATOM 763 C CA . GLU A 1 91 ? -6.842 -0.074 2.183 1.00 98.00 91 GLU A CA 1
ATOM 764 C C . GLU A 1 91 ? -8.118 0.754 1.926 1.00 98.00 91 GLU A C 1
ATOM 766 O O . GLU A 1 91 ? -8.099 1.772 1.229 1.00 98.00 91 GLU A O 1
ATOM 771 N N . PRO A 1 92 ? -9.275 0.357 2.493 1.00 97.81 92 PRO A N 1
ATOM 772 C CA . PRO A 1 92 ? -10.548 1.002 2.202 1.00 97.81 92 PRO A CA 1
ATOM 773 C C . PRO A 1 92 ? -10.675 2.401 2.811 1.00 97.81 92 PRO A C 1
ATOM 775 O O . PRO A 1 92 ? -11.653 3.080 2.491 1.00 97.81 92 PRO A O 1
ATOM 778 N N . ARG A 1 93 ? -9.760 2.838 3.691 1.00 98.19 93 ARG A N 1
ATOM 779 C CA . ARG A 1 93 ? -9.846 4.141 4.376 1.00 98.19 93 ARG A CA 1
ATOM 780 C C . ARG A 1 93 ? -9.514 5.313 3.459 1.00 98.19 93 ARG A C 1
ATOM 782 O O . ARG A 1 93 ? -9.905 6.436 3.772 1.00 98.19 93 ARG A O 1
ATOM 789 N N . ILE A 1 94 ? -8.861 5.071 2.323 1.00 98.50 94 ILE A N 1
ATOM 790 C CA . ILE A 1 94 ? -8.537 6.107 1.338 1.00 98.50 94 ILE A CA 1
ATOM 791 C C . ILE A 1 94 ? -9.208 5.854 -0.013 1.00 98.50 94 ILE A C 1
ATOM 793 O O . ILE A 1 94 ? -9.666 4.752 -0.319 1.00 98.50 94 ILE A O 1
ATOM 797 N N . SER A 1 95 ? -9.262 6.906 -0.823 1.00 98.19 95 SER A N 1
ATOM 798 C CA . SER A 1 95 ? -9.554 6.855 -2.255 1.00 98.19 95 SER A CA 1
ATOM 799 C C . SER A 1 95 ? -8.376 7.476 -2.998 1.00 98.19 95 SER A C 1
ATOM 801 O O . SER A 1 95 ? -8.105 8.660 -2.794 1.00 98.19 95 SER A O 1
ATOM 803 N N . ILE A 1 96 ? -7.677 6.700 -3.830 1.00 98.25 96 ILE A N 1
ATOM 804 C CA . ILE A 1 96 ? -6.561 7.207 -4.642 1.00 98.25 96 ILE A CA 1
ATOM 805 C C . ILE A 1 96 ? -7.099 8.241 -5.638 1.00 98.25 96 ILE A C 1
ATOM 807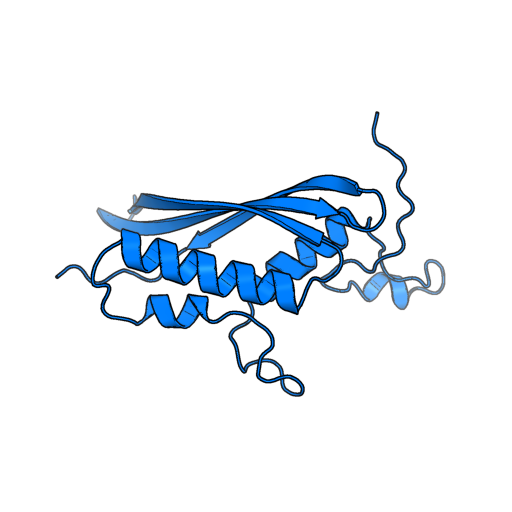 O O . ILE A 1 96 ? -8.079 7.983 -6.337 1.00 98.25 96 ILE A O 1
ATOM 811 N N . THR A 1 97 ? -6.460 9.407 -5.687 1.00 97.81 97 THR A N 1
ATOM 812 C CA . THR A 1 97 ? -6.774 10.496 -6.621 1.00 97.81 97 THR A CA 1
ATOM 813 C C . THR A 1 97 ? -5.714 10.650 -7.702 1.00 97.81 97 THR A C 1
ATOM 815 O O . THR A 1 97 ? -6.060 11.020 -8.820 1.00 97.81 97 THR A O 1
ATOM 818 N N . ASP A 1 98 ? -4.452 10.360 -7.382 1.00 98.25 98 ASP A N 1
ATOM 819 C CA . ASP A 1 98 ? -3.351 10.327 -8.344 1.00 98.25 98 ASP A CA 1
ATOM 820 C C . ASP A 1 98 ? -2.301 9.289 -7.927 1.00 98.25 98 ASP A C 1
ATOM 822 O O . ASP A 1 98 ? -2.100 9.024 -6.736 1.00 98.25 98 ASP A O 1
ATOM 826 N N . PHE A 1 99 ? -1.637 8.695 -8.915 1.00 97.88 99 PHE A N 1
ATOM 827 C CA . PHE A 1 99 ? -0.562 7.731 -8.712 1.00 97.88 99 PHE A CA 1
ATOM 828 C C . PHE A 1 99 ? 0.589 8.072 -9.654 1.00 97.88 99 PHE A C 1
ATOM 830 O O . PHE A 1 99 ? 0.430 8.042 -10.874 1.00 97.88 99 PHE A O 1
ATOM 837 N N . GLN A 1 100 ? 1.757 8.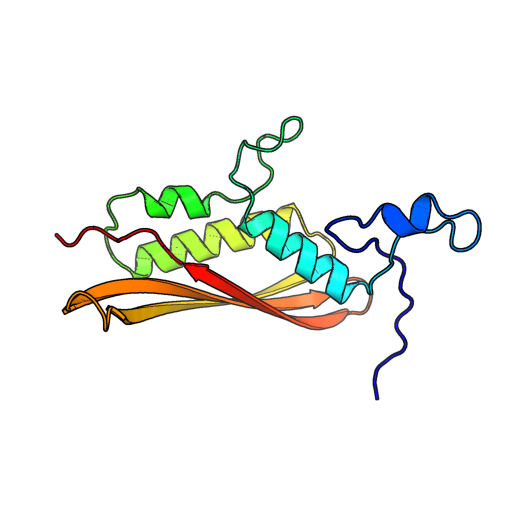364 -9.089 1.00 97.69 100 GLN A N 1
ATOM 838 C CA . GLN A 1 100 ? 2.938 8.766 -9.849 1.00 97.69 100 GLN A CA 1
ATOM 839 C C . GLN A 1 100 ? 4.081 7.797 -9.571 1.00 97.69 100 GLN A C 1
ATOM 841 O O . GLN A 1 100 ? 4.318 7.400 -8.427 1.00 97.69 100 GLN A O 1
ATOM 846 N N . LEU A 1 101 ? 4.800 7.440 -10.633 1.00 95.88 101 LEU A N 1
ATOM 847 C CA . LEU A 1 101 ? 5.896 6.484 -10.590 1.00 95.88 101 LEU A CA 1
ATOM 848 C C . LEU A 1 10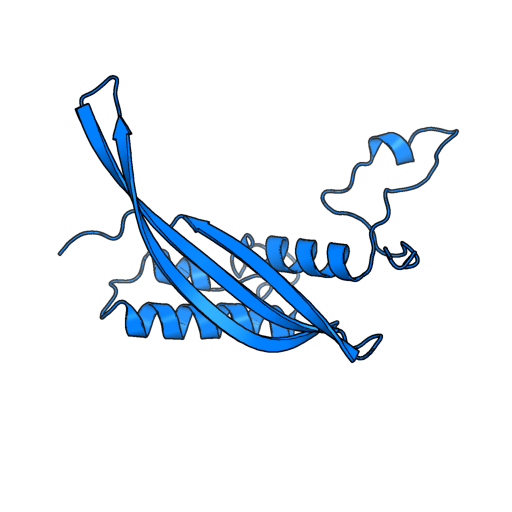1 ? 7.076 6.982 -11.414 1.00 95.88 101 LEU A C 1
ATOM 850 O O . LEU A 1 101 ? 7.005 7.097 -12.645 1.00 95.88 101 LEU A O 1
ATOM 854 N N . GLU A 1 102 ? 8.196 7.190 -10.732 1.00 93.94 102 GLU A N 1
ATOM 855 C CA . GLU A 1 102 ? 9.459 7.532 -11.365 1.00 93.94 102 GLU A CA 1
ATOM 856 C C . GLU A 1 102 ? 10.510 6.453 -11.178 1.00 93.94 102 GLU A C 1
ATOM 858 O O . GLU A 1 102 ? 10.600 5.824 -10.131 1.00 93.94 102 GLU A O 1
ATOM 863 N N . ILE A 1 103 ? 11.301 6.230 -12.227 1.00 89.56 103 ILE A N 1
ATOM 864 C CA . ILE A 1 103 ? 12.382 5.247 -12.224 1.00 89.56 103 ILE A CA 1
ATOM 865 C C . ILE A 1 103 ? 13.685 5.997 -12.429 1.00 89.56 103 ILE A C 1
ATOM 867 O O . ILE A 1 103 ? 13.847 6.715 -13.415 1.00 89.56 103 ILE A O 1
ATOM 871 N N . SER A 1 104 ?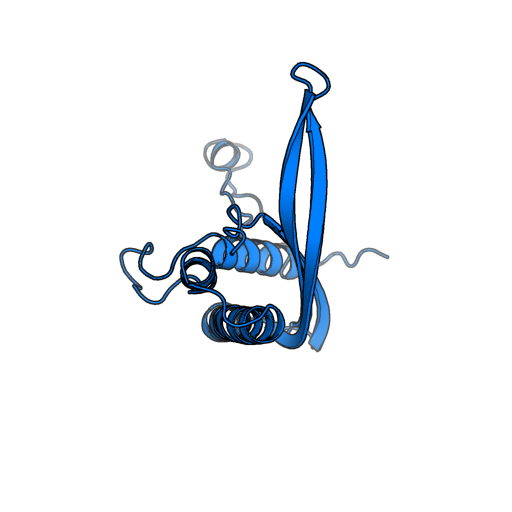 14.612 5.817 -11.497 1.00 88.38 104 SER A N 1
ATOM 872 C CA . SER A 1 104 ? 15.941 6.415 -11.540 1.00 88.38 104 SER A CA 1
ATOM 873 C C . SER A 1 104 ? 17.026 5.344 -11.453 1.00 88.38 104 SER A C 1
ATOM 875 O O . SER A 1 104 ? 16.844 4.301 -10.827 1.00 88.38 104 SER A O 1
ATOM 877 N N . GLU A 1 105 ? 18.161 5.589 -12.106 1.00 84.38 105 GLU A N 1
ATOM 878 C CA . GLU A 1 105 ? 19.373 4.783 -11.954 1.00 84.38 105 GLU A CA 1
ATOM 879 C C . GLU A 1 105 ? 20.298 5.465 -10.945 1.00 84.38 105 GLU A C 1
ATOM 881 O O . GLU A 1 105 ? 20.683 6.622 -11.111 1.00 84.38 105 GLU A O 1
ATOM 886 N N . LEU A 1 106 ? 20.645 4.744 -9.886 1.00 79.25 106 LEU A N 1
ATOM 887 C CA . LEU A 1 106 ? 21.607 5.156 -8.877 1.00 79.25 106 LEU A CA 1
ATOM 888 C C . LEU A 1 106 ? 22.929 4.455 -9.160 1.00 79.25 106 LEU A C 1
ATOM 890 O O . LEU A 1 106 ? 22.995 3.225 -9.204 1.00 79.25 106 LEU A O 1
ATOM 894 N N . VAL A 1 107 ? 23.971 5.254 -9.368 1.00 75.31 107 VAL A N 1
ATOM 895 C CA . VAL A 1 107 ? 25.338 4.778 -9.567 1.00 75.31 107 VAL A CA 1
ATOM 896 C C . VAL A 1 107 ? 26.042 4.827 -8.217 1.00 75.31 107 VAL A C 1
ATOM 898 O O . VAL A 1 107 ? 26.316 5.905 -7.693 1.00 75.31 107 VAL A O 1
ATOM 901 N N . GLU A 1 108 ? 26.303 3.660 -7.640 1.00 69.31 108 GLU A N 1
ATOM 902 C CA . GLU A 1 108 ? 27.110 3.506 -6.433 1.00 69.31 108 GLU A CA 1
ATOM 903 C C . GLU A 1 108 ? 28.524 3.080 -6.850 1.00 69.31 108 GLU A C 1
ATOM 905 O O . GLU A 1 108 ? 28.734 1.983 -7.377 1.00 69.31 108 GLU A O 1
ATOM 910 N N . GLU A 1 109 ? 29.500 3.964 -6.640 1.00 63.62 109 GLU A N 1
ATOM 911 C CA . GLU A 1 109 ? 30.916 3.638 -6.810 1.00 63.62 109 GLU A CA 1
ATOM 912 C C . GLU A 1 109 ? 31.438 2.969 -5.536 1.00 63.62 109 GLU A C 1
ATOM 914 O O . GLU A 1 109 ? 31.510 3.585 -4.469 1.00 63.62 109 GLU A O 1
ATOM 919 N N . ASP A 1 110 ? 31.820 1.696 -5.639 1.00 61.38 110 ASP A N 1
ATOM 920 C CA . ASP A 1 110 ? 32.510 1.011 -4.555 1.00 61.38 110 ASP A CA 1
ATOM 921 C C . ASP A 1 110 ? 33.958 1.511 -4.491 1.00 61.38 110 ASP A C 1
ATOM 923 O O . ASP A 1 110 ? 34.846 1.053 -5.217 1.00 61.38 110 ASP A O 1
ATOM 927 N N . THR A 1 111 ? 34.189 2.490 -3.616 1.00 60.22 111 THR A N 1
ATOM 928 C CA . THR A 1 111 ? 35.490 3.153 -3.442 1.00 60.22 111 THR A CA 1
ATOM 929 C C . THR A 1 111 ? 36.615 2.203 -3.012 1.00 60.22 111 THR A C 1
ATOM 931 O O . THR A 1 111 ? 37.784 2.567 -3.131 1.00 60.22 111 THR A O 1
ATOM 934 N N . MET A 1 112 ? 36.298 0.984 -2.552 1.00 60.16 112 MET A N 1
ATOM 935 C CA . MET A 1 112 ? 37.284 -0.006 -2.101 1.00 60.16 112 MET A CA 1
ATOM 936 C C . MET A 1 112 ? 37.712 -0.993 -3.195 1.00 60.16 112 MET A C 1
ATOM 938 O O . MET A 1 112 ? 38.852 -1.456 -3.172 1.00 60.16 112 MET A O 1
ATOM 942 N N . PHE A 1 113 ? 36.838 -1.303 -4.160 1.00 62.47 113 PHE A N 1
ATOM 943 C CA . PHE A 1 113 ? 37.098 -2.324 -5.189 1.00 62.47 113 PHE A CA 1
ATOM 944 C C . PHE A 1 113 ? 37.018 -1.807 -6.633 1.00 62.47 113 PHE A C 1
ATOM 946 O O . PHE A 1 113 ? 37.310 -2.561 -7.558 1.00 62.47 113 PHE A O 1
ATOM 953 N N . GLY A 1 114 ? 36.645 -0.539 -6.845 1.00 61.50 114 GLY A N 1
ATOM 954 C CA . GLY A 1 114 ? 36.517 0.057 -8.181 1.00 61.50 114 GLY A CA 1
ATOM 955 C C . GLY A 1 114 ? 35.345 -0.496 -8.998 1.00 61.50 114 GLY A C 1
ATOM 956 O O . GLY A 1 114 ? 35.273 -0.266 -10.205 1.00 61.50 114 GLY A O 1
ATOM 957 N N . ASN A 1 115 ? 34.432 -1.232 -8.358 1.00 64.81 115 ASN A N 1
ATOM 958 C CA . ASN A 1 115 ? 33.237 -1.764 -8.997 1.00 64.81 115 ASN A CA 1
ATOM 959 C C . ASN A 1 115 ? 32.141 -0.693 -9.011 1.00 64.81 115 ASN A C 1
ATOM 961 O O . ASN A 1 115 ? 31.827 -0.097 -7.981 1.00 64.81 115 ASN A O 1
ATOM 965 N N . VAL A 1 116 ? 31.537 -0.472 -10.178 1.00 66.56 116 VAL A N 1
ATOM 966 C CA . VAL A 1 116 ? 30.370 0.402 -10.337 1.00 66.56 116 VAL A CA 1
ATOM 967 C C . VAL A 1 116 ? 29.117 -0.458 -10.247 1.00 66.56 116 VAL A C 1
ATOM 969 O O . VAL A 1 116 ? 28.873 -1.288 -11.124 1.00 66.56 116 VAL A O 1
ATOM 972 N N . ASN A 1 117 ? 28.318 -0.260 -9.202 1.00 67.31 117 ASN A N 1
ATOM 973 C CA . ASN A 1 117 ? 27.007 -0.885 -9.081 1.00 67.31 117 ASN A CA 1
ATOM 974 C C . ASN A 1 117 ? 25.934 0.100 -9.544 1.00 67.31 117 ASN A C 1
ATOM 976 O O . ASN A 1 117 ? 25.853 1.221 -9.050 1.00 67.31 117 ASN A O 1
ATOM 980 N N . VAL A 1 118 ? 25.094 -0.327 -10.486 1.00 71.00 118 VAL A N 1
ATOM 981 C CA . VAL A 1 118 ? 23.919 0.443 -10.909 1.00 71.00 118 VAL A CA 1
ATOM 982 C C . VAL A 1 118 ? 22.685 -0.205 -10.300 1.00 71.00 118 VAL A C 1
ATOM 984 O O . VAL A 1 118 ? 22.385 -1.361 -10.597 1.00 71.00 118 VAL A O 1
ATOM 987 N N . ARG A 1 119 ? 21.972 0.536 -9.452 1.00 79.31 119 ARG A N 1
ATOM 988 C CA . ARG A 1 119 ? 20.692 0.120 -8.869 1.00 79.31 119 ARG A CA 1
ATOM 989 C C . ARG A 1 119 ? 19.570 0.948 -9.458 1.00 79.31 119 ARG A C 1
ATOM 991 O O . ARG A 1 119 ? 19.680 2.166 -9.542 1.00 79.31 119 ARG A O 1
ATOM 998 N N . LYS A 1 120 ? 18.474 0.302 -9.838 1.00 84.19 120 LYS A N 1
ATOM 999 C CA . LYS A 1 120 ? 17.265 1.015 -10.248 1.00 84.19 120 LYS A CA 1
ATOM 1000 C C . LYS A 1 120 ? 16.382 1.247 -9.033 1.00 84.19 120 LYS A C 1
ATOM 1002 O O . LYS A 1 120 ? 16.155 0.324 -8.256 1.00 84.19 120 LYS A O 1
ATOM 1007 N N . ARG A 1 121 ? 15.907 2.479 -8.870 1.00 89.62 121 ARG A N 1
ATOM 1008 C CA . ARG A 1 121 ? 14.991 2.884 -7.805 1.00 89.62 121 ARG A CA 1
ATOM 1009 C C . ARG A 1 121 ? 13.670 3.330 -8.414 1.00 89.62 121 ARG A C 1
ATOM 1011 O O . ARG A 1 121 ? 13.666 4.185 -9.297 1.00 89.62 121 ARG A O 1
ATOM 1018 N N . ALA A 1 122 ? 12.579 2.761 -7.921 1.00 91.81 122 ALA A N 1
ATOM 1019 C CA . ALA A 1 122 ? 11.224 3.229 -8.140 1.00 91.81 122 ALA A CA 1
ATOM 1020 C C . ALA A 1 122 ? 10.831 4.183 -7.006 1.00 91.81 122 ALA A C 1
ATOM 1022 O O . ALA A 1 122 ? 10.804 3.786 -5.842 1.00 91.81 122 ALA A O 1
ATOM 1023 N N . ASP A 1 123 ? 10.550 5.434 -7.351 1.00 96.31 123 ASP A N 1
ATOM 1024 C CA . ASP A 1 123 ? 9.982 6.445 -6.465 1.00 96.31 123 ASP A CA 1
ATOM 1025 C C . ASP A 1 123 ? 8.466 6.495 -6.712 1.00 96.31 123 ASP A C 1
ATOM 1027 O O . ASP A 1 123 ? 8.013 6.763 -7.829 1.00 96.31 123 ASP A O 1
ATOM 1031 N N . ILE A 1 124 ? 7.685 6.191 -5.676 1.00 98.00 124 ILE A N 1
ATOM 1032 C CA . ILE A 1 124 ? 6.230 6.025 -5.738 1.00 98.00 124 ILE A CA 1
ATOM 1033 C C . ILE A 1 124 ? 5.589 7.157 -4.947 1.00 98.00 124 ILE A C 1
ATOM 1035 O O . ILE A 1 124 ? 5.877 7.330 -3.762 1.00 98.00 124 ILE A O 1
ATOM 1039 N N . ILE A 1 125 ? 4.685 7.900 -5.579 1.00 98.44 125 ILE A N 1
ATOM 1040 C CA . ILE A 1 125 ? 3.874 8.926 -4.925 1.00 98.44 125 ILE A CA 1
ATOM 1041 C C . ILE A 1 125 ? 2.408 8.549 -5.088 1.00 98.44 125 ILE A C 1
ATOM 1043 O O . ILE A 1 125 ? 1.919 8.386 -6.204 1.00 98.44 125 ILE A O 1
ATOM 1047 N N . ILE A 1 126 ? 1.704 8.451 -3.964 1.00 98.56 126 ILE A N 1
ATOM 1048 C CA . ILE A 1 126 ? 0.265 8.188 -3.933 1.00 98.56 126 ILE A CA 1
ATOM 1049 C C . ILE A 1 126 ? -0.414 9.408 -3.335 1.00 98.56 126 ILE A C 1
ATOM 1051 O O . ILE A 1 126 ? -0.186 9.746 -2.173 1.00 98.56 126 ILE A O 1
ATOM 1055 N N . GLU A 1 127 ? -1.256 10.060 -4.124 1.00 98.56 127 GLU A N 1
ATOM 1056 C CA . GLU A 1 127 ? -2.155 11.099 -3.641 1.00 98.56 127 GLU A CA 1
ATOM 1057 C C . GLU A 1 127 ? -3.542 10.502 -3.448 1.00 98.56 127 GLU A C 1
ATOM 1059 O O . GLU A 1 127 ? -4.038 9.746 -4.288 1.00 98.56 127 GLU A O 1
ATOM 1064 N N . ALA A 1 128 ? -4.171 10.815 -2.322 1.00 98.50 128 ALA A N 1
ATOM 1065 C CA . ALA A 1 128 ? -5.449 10.234 -1.964 1.00 98.50 128 ALA A CA 1
ATOM 1066 C C . ALA A 1 128 ? -6.285 11.169 -1.094 1.00 98.50 128 ALA A C 1
ATOM 1068 O O . ALA A 1 128 ? -5.804 12.142 -0.515 1.00 98.50 128 ALA A O 1
ATOM 1069 N N . THR A 1 129 ? -7.563 10.835 -0.960 1.00 98.31 129 THR A N 1
ATOM 1070 C CA . THR A 1 129 ? -8.467 11.458 0.009 1.00 98.31 129 THR A CA 1
ATOM 1071 C C . THR A 1 129 ? -8.829 10.453 1.092 1.00 98.31 129 THR A C 1
ATOM 1073 O O . THR A 1 129 ? -9.218 9.323 0.794 1.00 98.31 129 THR A O 1
ATOM 1076 N N . LEU A 1 130 ? -8.697 10.862 2.351 1.00 97.69 130 LEU A N 1
ATOM 1077 C CA . LEU A 1 130 ? -9.078 10.063 3.506 1.00 97.69 130 LEU A CA 1
ATOM 1078 C C . LEU A 1 130 ? -10.599 10.100 3.678 1.00 97.69 130 LEU A C 1
ATOM 1080 O O . LEU A 1 130 ? -11.179 11.166 3.868 1.00 97.69 130 LEU A O 1
ATOM 1084 N N . LYS A 1 131 ? -11.256 8.939 3.659 1.00 97.31 131 LYS A N 1
ATOM 1085 C CA . LYS A 1 131 ? -12.728 8.846 3.693 1.00 97.31 131 LYS A CA 1
ATOM 1086 C C . LYS A 1 131 ? -13.346 9.245 5.032 1.00 97.31 131 LYS A C 1
ATOM 1088 O O . LYS A 1 131 ? -14.543 9.490 5.110 1.00 97.31 131 LYS A O 1
ATOM 1093 N N . SER A 1 132 ? -12.566 9.276 6.111 1.00 95.75 132 SER A N 1
ATOM 1094 C CA . SER A 1 132 ? -13.080 9.626 7.440 1.00 95.75 132 SER A CA 1
ATOM 1095 C C . SER A 1 132 ? -13.401 11.116 7.579 1.00 95.75 132 SER A C 1
ATOM 1097 O O . SER A 1 132 ? -14.279 11.489 8.360 1.00 95.75 132 SER A O 1
ATOM 1099 N N . ASN A 1 133 ? -12.675 11.974 6.856 1.00 94.56 133 ASN A N 1
ATOM 1100 C CA . ASN A 1 133 ? -12.741 13.425 7.016 1.00 94.56 133 ASN A CA 1
ATOM 1101 C C . ASN A 1 133 ? -12.572 14.216 5.706 1.00 94.56 133 ASN A C 1
ATOM 1103 O O . ASN A 1 133 ? -12.470 15.443 5.761 1.00 94.56 133 ASN A O 1
ATOM 1107 N N . GLU A 1 134 ? -12.544 13.532 4.559 1.00 96.25 134 GLU A N 1
ATOM 1108 C CA . GLU A 1 134 ? -12.401 14.096 3.210 1.00 96.25 134 GLU A CA 1
ATOM 1109 C C . GLU A 1 134 ? -11.132 14.946 3.017 1.00 96.25 134 GLU A C 1
ATOM 1111 O O . GLU A 1 134 ? -11.076 15.839 2.169 1.00 96.25 134 GLU A O 1
ATOM 1116 N N . ARG A 1 135 ? -10.086 14.706 3.819 1.00 95.75 135 ARG A N 1
ATOM 1117 C CA . ARG A 1 135 ? -8.816 15.427 3.686 1.00 95.75 135 ARG A CA 1
ATOM 1118 C C . ARG A 1 135 ? -7.914 14.770 2.657 1.00 95.75 135 ARG A C 1
ATOM 1120 O O . ARG A 1 135 ? -7.749 13.552 2.637 1.00 95.75 135 ARG A O 1
ATOM 1127 N N . PHE A 1 136 ? -7.257 15.618 1.874 1.00 97.75 136 PHE A N 1
ATOM 1128 C CA . PHE A 1 136 ? -6.146 15.218 1.025 1.00 97.75 136 PHE A CA 1
ATOM 1129 C C . PHE A 1 136 ? -4.982 14.677 1.866 1.00 97.75 136 PHE A C 1
ATOM 1131 O O . PHE A 1 136 ? -4.624 15.249 2.900 1.00 97.75 136 PHE A O 1
ATOM 1138 N N . CYS A 1 137 ? -4.369 13.607 1.381 1.00 97.12 137 CYS A N 1
ATOM 1139 C CA . CYS A 1 137 ? -3.166 13.002 1.920 1.00 97.12 137 CYS A CA 1
ATOM 1140 C C . CYS A 1 137 ? -2.235 12.559 0.789 1.00 97.12 137 CYS A C 1
ATOM 1142 O O . CYS A 1 137 ? -2.669 12.305 -0.335 1.00 97.12 137 CYS A O 1
ATOM 1144 N N . ARG A 1 138 ? -0.938 12.499 1.095 1.00 98.19 138 ARG A N 1
ATOM 1145 C CA . ARG A 1 138 ? 0.109 12.125 0.147 1.00 98.19 138 ARG A CA 1
ATOM 1146 C C . ARG A 1 138 ? 1.109 11.208 0.831 1.00 98.19 138 ARG A C 1
ATOM 1148 O O . ARG A 1 138 ? 1.621 11.561 1.892 1.00 98.19 138 ARG A O 1
ATOM 1155 N N . PHE A 1 139 ? 1.392 10.081 0.197 1.00 98.44 139 PHE A N 1
ATOM 1156 C CA . PHE A 1 139 ? 2.326 9.064 0.667 1.00 98.44 139 PHE A CA 1
ATOM 1157 C C . PHE A 1 139 ? 3.488 8.926 -0.316 1.00 98.44 139 PHE A C 1
ATOM 1159 O O . PHE A 1 139 ? 3.319 9.172 -1.514 1.00 98.44 139 PHE A O 1
ATOM 1166 N N . HIS A 1 140 ? 4.663 8.558 0.192 1.00 98.19 140 HIS A N 1
ATOM 1167 C CA . HIS A 1 140 ? 5.878 8.431 -0.607 1.00 98.19 140 HIS A CA 1
ATOM 1168 C C . HIS A 1 140 ? 6.652 7.174 -0.217 1.00 98.19 140 HIS A C 1
ATOM 1170 O O . HIS A 1 140 ? 7.049 7.035 0.939 1.00 98.19 140 HIS A O 1
ATOM 1176 N N . TYR A 1 141 ? 6.918 6.312 -1.196 1.00 97.69 141 TYR A N 1
ATOM 1177 C CA . TYR A 1 141 ? 7.642 5.056 -1.005 1.00 97.69 141 TYR A CA 1
ATOM 1178 C C . TYR A 1 141 ? 8.790 4.934 -2.000 1.00 97.69 141 TYR A C 1
ATOM 1180 O O . TYR A 1 141 ? 8.751 5.502 -3.093 1.00 97.69 141 TYR A O 1
ATOM 1188 N N . GLN A 1 142 ? 9.811 4.172 -1.616 1.00 94.62 142 GLN A N 1
ATOM 1189 C CA . GLN A 1 142 ? 10.966 3.887 -2.459 1.00 94.62 142 GLN A CA 1
ATOM 1190 C C . GLN A 1 142 ? 11.209 2.386 -2.506 1.00 94.62 142 GLN A C 1
ATOM 1192 O O . GLN A 1 142 ? 11.319 1.741 -1.465 1.00 94.62 142 GLN A O 1
ATOM 1197 N N . LEU A 1 143 ? 11.341 1.847 -3.714 1.00 91.19 143 LEU A N 1
ATOM 1198 C CA . LEU A 1 143 ? 11.696 0.450 -3.940 1.00 91.19 143 LEU A CA 1
ATOM 1199 C C . LEU A 1 143 ? 12.955 0.357 -4.784 1.00 91.19 143 LEU A C 1
ATOM 1201 O O . LEU A 1 143 ? 13.107 1.068 -5.775 1.00 91.19 143 LEU A O 1
ATOM 1205 N N . PHE A 1 144 ? 13.849 -0.547 -4.404 1.00 86.94 144 PHE A N 1
ATOM 1206 C CA . PHE A 1 144 ? 15.014 -0.891 -5.206 1.00 86.94 144 PHE A CA 1
ATOM 1207 C C . PHE A 1 144 ? 14.698 -2.153 -5.994 1.00 86.94 144 PHE A C 1
ATOM 1209 O O . PHE A 1 144 ? 14.326 -3.168 -5.411 1.00 86.94 144 PHE A O 1
ATOM 1216 N N . LEU A 1 145 ? 14.831 -2.062 -7.312 1.00 80.19 145 LEU A N 1
ATOM 1217 C CA . LEU A 1 145 ? 14.562 -3.165 -8.225 1.00 80.19 145 LEU A CA 1
ATOM 1218 C C . LEU A 1 145 ? 15.793 -4.060 -8.338 1.00 80.19 145 LEU A C 1
ATOM 1220 O O . LEU A 1 145 ? 16.933 -3.580 -8.229 1.00 80.19 145 LEU A O 1
ATOM 1224 N N . SER A 1 146 ? 15.567 -5.344 -8.605 1.00 72.94 146 SER A N 1
ATOM 1225 C CA . SER A 1 146 ? 16.655 -6.252 -8.948 1.00 72.94 146 SER A CA 1
ATOM 1226 C C . SER A 1 146 ? 17.376 -5.756 -10.209 1.00 72.94 146 SER A C 1
ATOM 1228 O O . SER A 1 146 ? 16.830 -4.957 -10.981 1.00 72.94 146 SER A O 1
ATOM 1230 N N . PRO A 1 147 ? 18.634 -6.175 -10.451 1.00 64.50 147 PRO A N 1
ATOM 1231 C CA . PRO A 1 147 ? 19.363 -5.761 -11.642 1.00 64.50 147 PRO A CA 1
ATOM 1232 C C . PRO A 1 147 ? 18.579 -6.136 -12.906 1.00 64.50 147 PRO A C 1
ATOM 1234 O O . PRO A 1 147 ? 18.544 -7.301 -13.302 1.00 64.50 147 PRO A O 1
ATOM 1237 N N . LEU A 1 148 ? 17.960 -5.147 -13.559 1.00 55.25 148 LEU A N 1
ATOM 1238 C CA . LEU A 1 148 ? 17.327 -5.359 -14.855 1.00 55.25 148 LEU A CA 1
ATOM 1239 C C . LEU A 1 148 ? 18.426 -5.772 -15.835 1.00 55.25 148 LEU A C 1
ATOM 1241 O O . LEU A 1 148 ? 19.327 -4.983 -16.136 1.00 55.25 148 LEU A O 1
ATOM 1245 N N . SER A 1 149 ? 18.380 -7.026 -16.284 1.00 44.44 149 SER A N 1
ATOM 1246 C CA . SER A 1 149 ? 19.372 -7.574 -17.208 1.00 44.44 149 SER A CA 1
ATOM 1247 C C . SER A 1 149 ? 19.423 -6.705 -18.465 1.00 44.44 149 SER A C 1
ATOM 1249 O O . SER A 1 149 ? 18.397 -6.453 -19.097 1.00 44.44 149 SER A O 1
ATOM 1251 N N . LYS A 1 150 ? 20.613 -6.202 -18.812 1.00 47.91 150 LYS A N 1
ATOM 1252 C CA . LYS A 1 150 ? 20.832 -5.471 -20.066 1.00 47.91 150 LYS A CA 1
ATOM 1253 C C . LYS A 1 150 ? 20.785 -6.485 -21.214 1.00 47.91 150 LYS A C 1
ATOM 1255 O O . LYS A 1 150 ? 21.614 -7.393 -21.226 1.00 47.91 150 LYS A O 1
ATOM 1260 N N . ASN A 1 151 ? 19.825 -6.343 -22.131 1.00 37.78 151 ASN A N 1
ATOM 1261 C CA . ASN A 1 151 ? 19.928 -6.958 -23.462 1.00 37.78 151 ASN A CA 1
ATOM 1262 C C . ASN A 1 151 ? 20.969 -6.205 -24.296 1.00 37.78 151 ASN A C 1
ATOM 1264 O O . ASN A 1 151 ? 21.038 -4.961 -24.146 1.00 37.78 151 ASN A O 1
#

Sequence (151 aa):
MFNNEAKKNYQIPLNFKPFFDEKEGSLEKCSEIESVDQHIDLLIITYQGEHIFDKNYGTAIWELDFEHIRSVEVWKEDFSKYLSNAISQYEPRISITDFQLEISELVEEDTMFGNVNVRKRADIIIEATLKSNERFCRFHYQLFLSPLSKN

Organism: NCBI:txid1848904